Protein AF-D1PTI5-F1 (afdb_monomer)

Solvent-accessible surface area (backbone atoms only — not comparable to full-atom values): 3577 Å² total; per-residue (Å²): 132,86,71,74,58,80,70,50,51,58,56,51,48,27,53,53,49,28,52,51,50,44,48,50,28,54,76,70,72,45,84,62,56,65,65,62,32,49,53,51,21,52,50,52,44,52,50,54,54,51,50,53,52,50,49,53,52,50,54,66,72,78,103

Radius of gyration: 15.61 Å; Cα contacts (8 Å, |Δi|>4): 24; chains: 1; bounding box: 42×16×43 Å

pLDDT: mean 87.31, std 13.77, range [41.78, 96.62]

Organism: NCBI:txid585502

Foldseek 3Di:
DPDPVVVCVLVVQLVVQLVVQQVVCVVVVHDRPNPVSNVVSVVVSV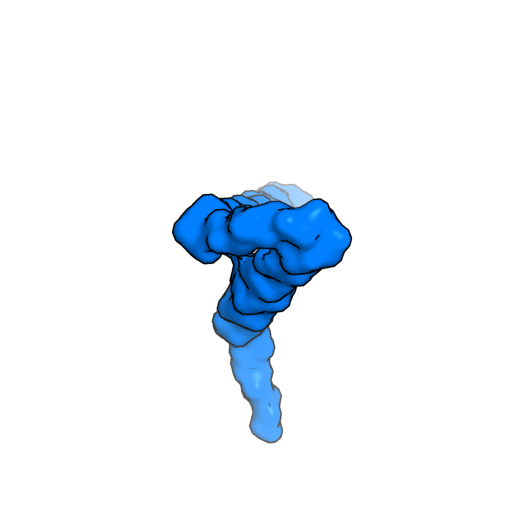VVVVVVVVVVVVVVVVD

Mean predicted aligned error: 6.14 Å

Structure (mmCIF, N/CA/C/O backbone):
data_AF-D1PTI5-F1
#
_entry.id   AF-D1PTI5-F1
#
loop_
_atom_site.group_PDB
_atom_site.id
_atom_site.type_symbol
_atom_site.label_atom_id
_atom_site.label_alt_id
_atom_site.label_comp_id
_atom_site.label_asym_id
_atom_site.label_entity_id
_atom_site.label_seq_id
_atom_site.pdbx_PDB_ins_code
_atom_site.Cartn_x
_atom_site.Cartn_y
_atom_site.Cartn_z
_atom_site.occupancy
_atom_site.B_iso_or_equiv
_atom_site.auth_seq_id
_atom_site.auth_comp_id
_atom_site.auth_asym_id
_atom_site.auth_atom_id
_atom_site.pdbx_PDB_model_num
ATOM 1 N N . MET A 1 1 ? -29.483 4.384 -2.721 1.00 41.78 1 MET A N 1
ATOM 2 C CA . MET A 1 1 ? -28.717 3.261 -2.136 1.00 41.78 1 MET A CA 1
ATOM 3 C C . MET A 1 1 ? -27.393 3.831 -1.631 1.00 41.78 1 MET A C 1
ATOM 5 O O . MET A 1 1 ? -26.610 4.293 -2.449 1.00 41.78 1 MET A O 1
ATOM 9 N N . LYS A 1 2 ? -27.179 3.955 -0.311 1.00 43.06 2 LYS A N 1
ATOM 10 C CA . LYS A 1 2 ? -25.896 4.448 0.228 1.00 43.06 2 LYS A CA 1
ATOM 11 C C . LYS A 1 2 ? -24.878 3.317 0.087 1.00 43.06 2 LYS A C 1
ATOM 13 O O . LYS A 1 2 ? -24.950 2.345 0.831 1.00 43.06 2 LYS A O 1
ATOM 18 N N . LEU A 1 3 ? -23.997 3.410 -0.908 1.00 48.31 3 LEU A N 1
ATOM 19 C CA . LEU A 1 3 ? -22.864 2.495 -1.045 1.00 48.31 3 LEU A CA 1
ATOM 20 C C . LEU A 1 3 ? -22.064 2.504 0.268 1.00 48.31 3 LEU A C 1
ATOM 22 O O . LEU A 1 3 ? -21.807 3.593 0.795 1.00 48.31 3 LEU A O 1
ATOM 26 N N . PRO A 1 4 ? -21.670 1.341 0.815 1.00 52.88 4 PRO A N 1
ATOM 27 C CA . PRO A 1 4 ? -20.826 1.268 2.001 1.00 52.88 4 PRO A CA 1
ATOM 28 C C . PRO A 1 4 ? -19.401 1.723 1.642 1.00 52.88 4 PRO A C 1
ATOM 30 O O . PRO A 1 4 ? -18.478 0.925 1.508 1.00 52.88 4 PRO A O 1
ATOM 33 N N . TYR A 1 5 ? -19.216 3.037 1.485 1.00 55.66 5 TYR A N 1
ATOM 34 C CA . TYR A 1 5 ? -17.952 3.710 1.151 1.00 55.66 5 TYR A CA 1
ATOM 35 C C . TYR A 1 5 ? -16.799 3.322 2.095 1.00 55.66 5 TYR A C 1
ATOM 37 O O . TYR A 1 5 ? -15.630 3.379 1.722 1.00 55.66 5 TYR A O 1
ATOM 45 N N . SER A 1 6 ? -17.138 2.880 3.310 1.00 61.56 6 SER A N 1
ATOM 46 C CA . SER A 1 6 ? -16.204 2.492 4.366 1.00 61.56 6 SER A CA 1
ATOM 47 C C . SER A 1 6 ? -15.252 1.354 3.985 1.00 61.56 6 SER A C 1
ATOM 49 O O . SER A 1 6 ? -14.137 1.332 4.494 1.00 61.56 6 SER A O 1
ATOM 51 N N . ILE A 1 7 ? -15.673 0.402 3.146 1.00 66.00 7 ILE A N 1
ATOM 52 C CA . ILE A 1 7 ? -14.864 -0.792 2.826 1.00 66.00 7 ILE A CA 1
ATOM 53 C C . ILE A 1 7 ? -14.014 -0.564 1.571 1.00 66.00 7 ILE A C 1
ATOM 55 O O . ILE A 1 7 ? -12.927 -1.117 1.446 1.00 66.00 7 ILE A O 1
ATOM 59 N N . PHE A 1 8 ? -14.476 0.295 0.660 1.00 75.06 8 PHE A N 1
ATOM 60 C CA . PHE A 1 8 ? -13.764 0.592 -0.583 1.00 75.06 8 PHE A CA 1
ATOM 61 C C . PHE A 1 8 ? -12.692 1.670 -0.417 1.00 75.06 8 PHE A C 1
ATOM 63 O O . PHE A 1 8 ? -11.703 1.644 -1.140 1.00 75.06 8 PHE A O 1
ATOM 70 N N . ALA A 1 9 ? -12.836 2.586 0.546 1.00 82.25 9 ALA A N 1
ATOM 71 C CA . ALA A 1 9 ? -11.866 3.660 0.765 1.00 82.25 9 ALA A CA 1
ATOM 72 C C . ALA A 1 9 ? -10.411 3.178 0.986 1.00 82.25 9 ALA A C 1
ATOM 74 O O . ALA A 1 9 ? -9.515 3.757 0.373 1.00 82.25 9 ALA A O 1
ATOM 75 N N . PRO A 1 10 ? -10.134 2.119 1.777 1.00 86.75 10 PRO A N 1
ATOM 76 C CA . PRO A 1 10 ? -8.775 1.605 1.951 1.00 86.75 10 PRO A CA 1
ATOM 77 C C . PRO A 1 10 ? -8.222 0.968 0.674 1.00 86.75 10 PRO A C 1
ATOM 79 O O . PRO A 1 10 ? -7.049 1.131 0.364 1.00 86.75 10 PRO A O 1
ATOM 82 N N . ILE A 1 11 ? -9.072 0.274 -0.086 1.00 89.25 11 ILE A N 1
ATOM 83 C CA . ILE A 1 11 ? -8.688 -0.395 -1.337 1.00 89.25 11 ILE A CA 1
ATOM 84 C C . ILE A 1 11 ? -8.358 0.645 -2.413 1.00 89.25 11 ILE A C 1
ATOM 86 O O . ILE A 1 11 ? -7.340 0.538 -3.090 1.00 89.25 11 ILE A O 1
ATOM 90 N N . 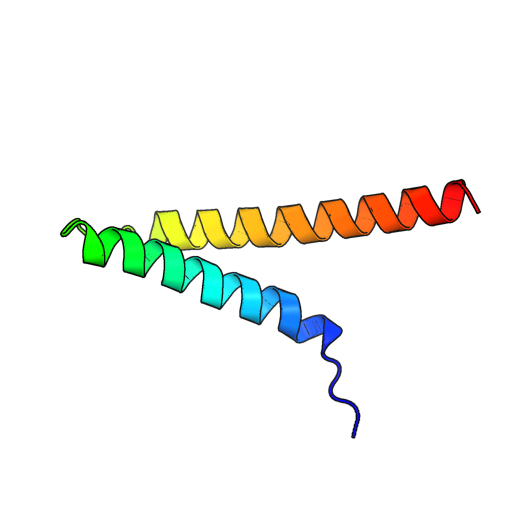ILE A 1 12 ? -9.191 1.682 -2.536 1.00 90.62 12 ILE A N 1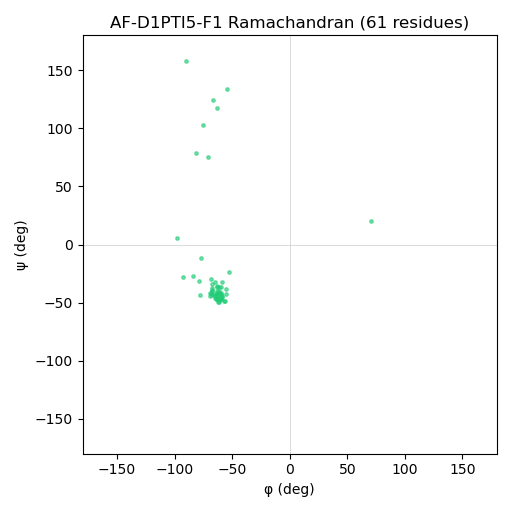
ATOM 91 C CA . ILE A 1 12 ? -8.964 2.797 -3.460 1.00 90.62 12 ILE A CA 1
ATOM 92 C C . ILE A 1 12 ? -7.682 3.541 -3.083 1.00 90.62 12 ILE A C 1
ATOM 94 O O . ILE A 1 12 ? -6.880 3.839 -3.961 1.00 90.62 12 ILE A O 1
ATOM 98 N N . PHE A 1 13 ? -7.463 3.805 -1.790 1.00 91.06 13 PHE A N 1
ATOM 99 C CA . PHE A 1 13 ? -6.231 4.433 -1.314 1.00 91.06 13 PHE A CA 1
ATOM 100 C C . PHE A 1 13 ? -4.996 3.592 -1.649 1.00 91.06 13 PHE A C 1
ATOM 102 O O . PHE A 1 13 ? -4.039 4.126 -2.201 1.00 91.06 13 PHE A O 1
ATOM 109 N N . LEU A 1 14 ? -5.040 2.283 -1.383 1.00 94.44 14 LEU A N 1
ATOM 110 C CA . LEU A 1 14 ? -3.954 1.360 -1.707 1.00 94.44 14 LEU A CA 1
ATOM 111 C C . LEU A 1 14 ? -3.605 1.418 -3.194 1.00 94.44 14 LEU A C 1
ATOM 113 O O . LEU A 1 14 ? -2.437 1.559 -3.546 1.00 94.44 14 LEU A O 1
ATOM 117 N N . PHE A 1 15 ? -4.615 1.342 -4.062 1.00 94.19 15 PHE A N 1
ATOM 118 C CA . PHE A 1 15 ? -4.406 1.344 -5.506 1.00 94.19 15 PHE A CA 1
ATOM 119 C C . PHE A 1 15 ? -3.899 2.698 -6.019 1.00 94.19 15 PHE A C 1
ATOM 121 O O . PHE A 1 15 ? -2.970 2.749 -6.820 1.00 94.19 15 PHE A O 1
ATOM 128 N N . ALA A 1 16 ? -4.465 3.801 -5.525 1.00 95.06 16 ALA A N 1
ATOM 129 C CA . ALA A 1 16 ? -4.030 5.146 -5.889 1.00 95.06 16 ALA A CA 1
ATOM 130 C C . ALA A 1 16 ? -2.585 5.419 -5.446 1.00 95.06 16 ALA A C 1
ATOM 132 O O . ALA A 1 16 ? -1.804 5.986 -6.206 1.00 95.06 16 ALA A O 1
ATOM 133 N N . PHE A 1 17 ? -2.215 4.988 -4.239 1.00 95.62 17 PHE A N 1
ATOM 134 C CA . PHE A 1 17 ? -0.867 5.159 -3.708 1.00 95.62 17 PHE A CA 1
ATOM 135 C C . PHE A 1 17 ? 0.156 4.294 -4.455 1.00 95.62 17 PHE A C 1
ATOM 137 O O . PHE A 1 17 ? 1.214 4.791 -4.832 1.00 95.62 17 PHE A O 1
ATOM 144 N N . PHE A 1 18 ? -0.198 3.046 -4.771 1.00 96.62 18 PHE A N 1
ATOM 145 C CA . PHE A 1 18 ? 0.612 2.171 -5.618 1.00 96.62 18 PHE A CA 1
ATOM 146 C C . PHE A 1 18 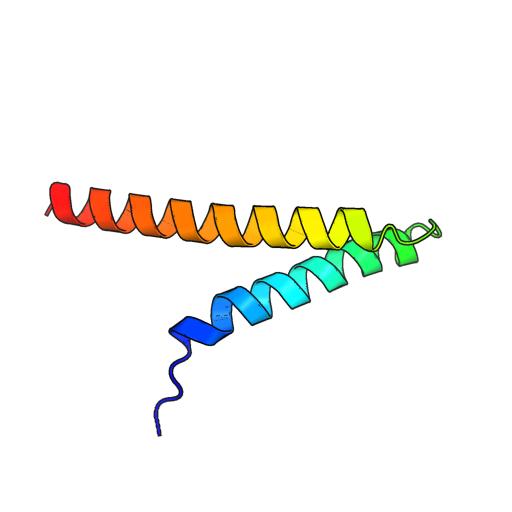? 0.894 2.793 -6.990 1.00 96.62 18 PHE A C 1
ATOM 148 O O . PHE A 1 18 ? 2.045 2.858 -7.421 1.00 96.62 18 PHE A O 1
ATOM 155 N N . LEU A 1 19 ? -0.149 3.299 -7.656 1.00 96.38 19 LEU A N 1
ATOM 156 C CA . LEU A 1 19 ? -0.007 3.974 -8.945 1.00 96.38 19 LEU A CA 1
ATOM 157 C C . LEU A 1 19 ? 0.832 5.248 -8.841 1.00 96.38 19 LEU A C 1
ATOM 159 O O . LEU A 1 19 ? 1.597 5.534 -9.755 1.00 96.38 19 LEU A O 1
ATOM 163 N N . ALA A 1 20 ? 0.713 6.001 -7.746 1.00 96.56 20 ALA A N 1
ATOM 164 C CA . ALA A 1 20 ? 1.515 7.199 -7.532 1.00 96.56 20 ALA A CA 1
ATOM 165 C C . ALA A 1 20 ? 3.009 6.866 -7.414 1.00 96.56 20 ALA A C 1
ATOM 167 O O . ALA A 1 20 ? 3.827 7.538 -8.035 1.00 96.56 20 ALA A O 1
ATOM 168 N N . LEU A 1 21 ? 3.365 5.812 -6.675 1.00 95.75 21 LEU A N 1
ATOM 169 C CA . LEU A 1 21 ? 4.752 5.362 -6.562 1.00 95.75 21 LEU A CA 1
ATOM 170 C C . LEU A 1 21 ? 5.302 4.858 -7.904 1.00 95.75 21 LEU A C 1
ATOM 172 O O . LEU A 1 21 ? 6.366 5.295 -8.334 1.00 95.75 21 LEU A O 1
ATOM 176 N N . ALA A 1 22 ? 4.534 4.035 -8.621 1.00 94.62 22 ALA A N 1
ATOM 177 C CA . ALA A 1 22 ? 4.916 3.573 -9.954 1.00 94.62 22 ALA A CA 1
ATOM 178 C C . ALA A 1 22 ? 5.066 4.734 -10.959 1.00 94.62 22 ALA A C 1
ATOM 180 O O . ALA A 1 22 ? 5.962 4.724 -11.802 1.00 94.62 22 ALA A O 1
ATOM 181 N N . ALA A 1 23 ? 4.213 5.759 -10.861 1.00 95.94 23 ALA A N 1
ATOM 182 C CA . ALA A 1 23 ? 4.312 6.958 -11.686 1.00 95.94 23 ALA A CA 1
ATOM 183 C C . ALA A 1 23 ? 5.560 7.792 -11.360 1.00 95.94 23 ALA A C 1
ATOM 185 O O . ALA A 1 23 ? 6.137 8.388 -12.266 1.00 95.94 23 ALA A O 1
ATOM 186 N N . ILE A 1 24 ? 6.001 7.828 -10.099 1.00 95.50 24 ILE A N 1
ATOM 187 C CA . ILE A 1 24 ? 7.242 8.512 -9.709 1.00 95.50 24 ILE A CA 1
ATOM 188 C C . ILE A 1 24 ? 8.451 7.842 -10.366 1.00 95.50 24 ILE A C 1
ATOM 190 O O . ILE A 1 24 ? 9.262 8.548 -10.964 1.00 95.50 24 ILE A O 1
ATOM 194 N N . ASP A 1 25 ? 8.546 6.512 -10.317 1.00 93.38 25 ASP A N 1
ATOM 195 C CA . ASP A 1 25 ? 9.624 5.767 -10.986 1.00 93.38 25 ASP A CA 1
ATOM 196 C C . ASP A 1 25 ? 9.615 6.019 -12.497 1.00 93.38 25 ASP A C 1
ATOM 198 O O . ASP A 1 25 ? 10.655 6.293 -13.098 1.00 93.38 25 ASP A O 1
ATOM 202 N N . TRP A 1 26 ? 8.421 6.028 -13.101 1.00 93.50 26 TRP A N 1
ATOM 203 C CA . TRP A 1 26 ? 8.252 6.333 -14.520 1.00 93.50 26 TRP A CA 1
ATOM 204 C C . TRP A 1 26 ? 8.753 7.738 -14.880 1.00 93.50 26 TRP A C 1
ATOM 206 O O . TRP A 1 26 ? 9.480 7.908 -15.856 1.00 93.50 26 TRP A O 1
ATOM 216 N N . ILE A 1 27 ? 8.397 8.754 -14.086 1.00 96.12 27 ILE A N 1
ATOM 217 C CA . ILE A 1 27 ? 8.839 10.144 -14.293 1.00 96.12 27 ILE A CA 1
ATOM 218 C C . ILE A 1 27 ? 10.357 10.277 -14.107 1.00 96.12 27 ILE A C 1
ATOM 220 O O . ILE A 1 27 ? 10.987 11.097 -14.773 1.00 96.12 27 ILE A O 1
ATOM 224 N N . ARG A 1 28 ? 10.953 9.468 -13.227 1.00 94.56 28 ARG A N 1
ATOM 225 C CA . ARG A 1 28 ? 12.404 9.425 -13.002 1.00 94.56 28 ARG A CA 1
ATOM 226 C C . ARG A 1 28 ? 13.169 8.669 -14.088 1.00 94.56 28 ARG A C 1
ATOM 228 O O . ARG A 1 28 ? 14.389 8.783 -14.140 1.00 94.56 28 ARG A O 1
ATOM 235 N N . GLY A 1 29 ? 12.475 7.938 -14.963 1.00 93.62 29 GLY A N 1
ATOM 236 C CA . GLY A 1 29 ? 13.099 7.069 -15.961 1.00 93.62 29 GLY A CA 1
ATOM 237 C C . GLY A 1 29 ? 13.752 5.827 -15.347 1.00 93.62 29 GLY A C 1
ATOM 238 O O . GLY A 1 29 ? 14.628 5.228 -15.967 1.00 93.62 29 GLY A O 1
ATOM 239 N N . GLU A 1 30 ? 13.347 5.452 -14.133 1.00 93.06 30 GLU A N 1
ATOM 240 C C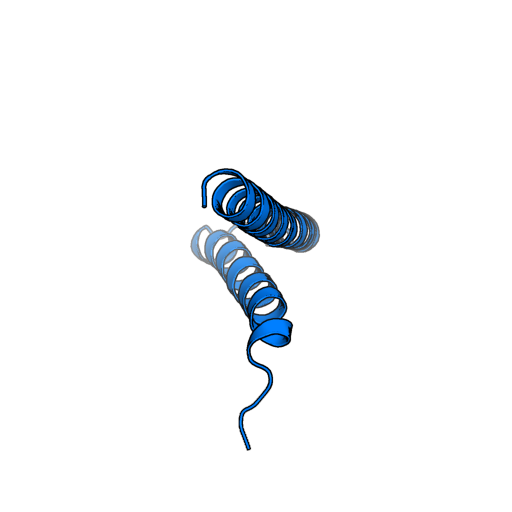A . GLU A 1 30 ? 13.830 4.267 -13.429 1.00 93.06 30 GLU A CA 1
ATOM 241 C C . GLU A 1 30 ? 12.950 3.049 -13.748 1.00 93.06 30 GLU A C 1
ATOM 243 O O . GLU A 1 30 ? 11.794 3.163 -14.165 1.00 93.06 30 GLU A O 1
ATOM 248 N N . SER A 1 31 ? 13.501 1.847 -13.565 1.00 93.38 31 SER A N 1
ATOM 249 C CA . SER A 1 31 ? 12.708 0.622 -13.649 1.00 93.38 31 SER A CA 1
ATOM 250 C C . SER A 1 31 ? 11.706 0.586 -12.500 1.00 93.38 31 SER A C 1
ATOM 252 O O . SER A 1 31 ? 12.120 0.630 -11.344 1.00 93.38 31 SER A O 1
ATOM 254 N N . VAL A 1 32 ? 10.417 0.451 -12.816 1.00 93.25 32 VAL A N 1
ATOM 255 C CA . VAL A 1 32 ? 9.357 0.418 -11.802 1.00 93.25 32 VAL A CA 1
ATOM 256 C C . VAL A 1 32 ? 9.526 -0.793 -10.881 1.00 93.25 32 VAL A C 1
ATOM 258 O O . VAL A 1 32 ? 9.406 -1.938 -11.329 1.00 93.25 32 VAL A O 1
ATOM 261 N N . ASP A 1 33 ? 9.745 -0.548 -9.587 1.00 94.75 33 ASP A N 1
ATOM 262 C CA . ASP A 1 33 ? 9.775 -1.604 -8.568 1.00 94.75 33 ASP A CA 1
ATOM 263 C C . ASP A 1 33 ? 8.355 -1.997 -8.134 1.00 94.75 33 ASP A C 1
ATOM 265 O O . ASP A 1 33 ? 7.835 -1.599 -7.088 1.00 94.75 33 ASP A O 1
ATOM 269 N N . TRP A 1 34 ? 7.700 -2.809 -8.963 1.00 93.25 34 TRP A N 1
ATOM 270 C CA . TRP A 1 34 ? 6.321 -3.250 -8.739 1.00 93.25 34 TRP A CA 1
ATOM 271 C C . TRP A 1 34 ? 6.105 -3.926 -7.379 1.00 93.25 34 TRP A C 1
ATOM 273 O O . TRP A 1 34 ? 5.068 -3.721 -6.745 1.00 93.25 34 TRP A O 1
ATOM 283 N N . TRP A 1 35 ? 7.064 -4.729 -6.917 1.00 95.00 35 TRP A N 1
ATOM 284 C CA . TRP A 1 35 ? 6.931 -5.457 -5.655 1.00 95.00 35 TRP A CA 1
ATOM 285 C C . TRP A 1 35 ? 7.183 -4.548 -4.456 1.00 95.00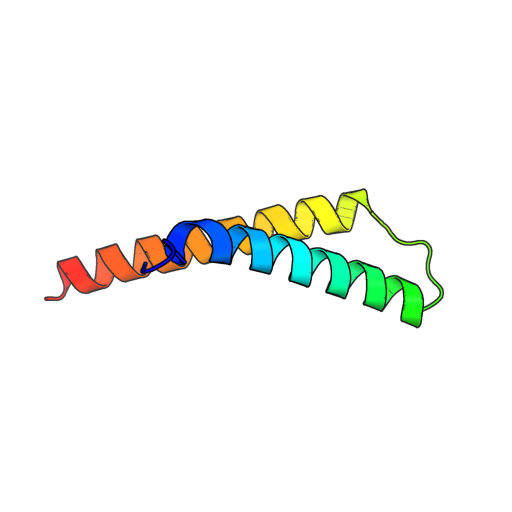 35 TRP A C 1
ATOM 287 O O . TRP A 1 35 ? 6.397 -4.580 -3.504 1.00 95.00 35 TRP A O 1
ATOM 297 N N . GLY A 1 36 ? 8.214 -3.700 -4.517 1.00 95.94 36 GLY A N 1
ATOM 298 C CA . GLY A 1 36 ? 8.479 -2.697 -3.488 1.00 95.94 36 GLY A CA 1
ATOM 299 C C . GLY A 1 36 ? 7.308 -1.736 -3.309 1.00 95.94 36 GLY A C 1
ATOM 300 O O . GLY A 1 36 ? 6.865 -1.506 -2.180 1.00 95.94 36 GLY A O 1
ATOM 301 N N . HIS A 1 37 ? 6.715 -1.256 -4.403 1.00 96.12 37 HIS A N 1
ATOM 302 C CA . HIS A 1 37 ? 5.553 -0.363 -4.350 1.00 96.12 37 HIS A CA 1
ATOM 303 C C . HIS A 1 37 ? 4.309 -1.042 -3.809 1.00 96.12 37 HIS A C 1
ATOM 305 O O . HIS A 1 37 ? 3.580 -0.433 -3.023 1.00 96.12 37 HIS A O 1
ATOM 311 N N . LEU A 1 38 ? 4.062 -2.302 -4.175 1.00 95.12 38 LEU A N 1
ATOM 312 C CA . LEU A 1 38 ? 2.930 -3.060 -3.648 1.00 95.12 38 LEU A CA 1
ATOM 313 C C . LEU A 1 38 ? 3.054 -3.242 -2.131 1.00 95.12 38 LEU A C 1
ATOM 315 O O . LEU A 1 38 ? 2.114 -2.930 -1.398 1.00 95.12 38 LEU A O 1
ATOM 319 N N . ILE A 1 39 ? 4.222 -3.684 -1.654 1.00 96.19 39 ILE A N 1
ATOM 320 C CA . ILE A 1 39 ? 4.490 -3.878 -0.222 1.00 96.19 39 ILE A CA 1
ATOM 321 C C . ILE A 1 39 ? 4.357 -2.549 0.525 1.00 96.19 39 ILE A C 1
ATOM 323 O O . ILE A 1 39 ? 3.646 -2.468 1.529 1.00 96.19 39 ILE A O 1
ATOM 327 N N . THR A 1 40 ? 4.974 -1.487 0.005 1.00 95.50 40 THR A N 1
ATOM 328 C CA . THR A 1 40 ? 4.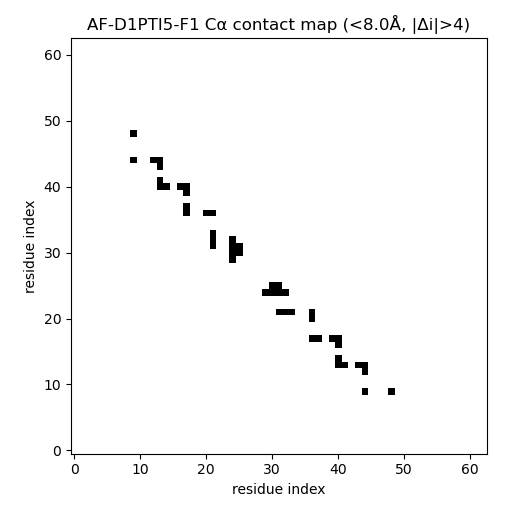917 -0.144 0.598 1.00 95.50 40 THR A CA 1
ATOM 329 C C . THR A 1 40 ? 3.476 0.360 0.685 1.00 95.50 40 THR A C 1
ATOM 331 O O . THR A 1 40 ? 3.063 0.889 1.717 1.00 95.50 40 THR A O 1
ATOM 334 N N . SER A 1 41 ? 2.670 0.129 -0.353 1.00 95.12 41 SER A N 1
ATOM 335 C CA . SER A 1 41 ? 1.261 0.537 -0.388 1.00 95.12 41 SER A CA 1
ATOM 336 C C . SER A 1 41 ? 0.395 -0.233 0.604 1.00 95.12 41 SER A C 1
ATOM 338 O O . SER A 1 41 ? -0.457 0.363 1.269 1.00 95.12 41 SER A O 1
ATOM 340 N N . VAL A 1 42 ? 0.630 -1.538 0.763 1.00 95.31 42 VAL A N 1
ATOM 341 C CA . VAL A 1 42 ? -0.046 -2.363 1.775 1.00 95.31 42 VAL A CA 1
ATOM 342 C C . VAL A 1 42 ? 0.300 -1.878 3.183 1.00 95.31 42 VAL A C 1
ATOM 344 O O . VAL A 1 42 ? -0.606 -1.674 3.994 1.00 95.31 42 VAL A O 1
ATOM 347 N N . ILE A 1 43 ? 1.584 -1.640 3.467 1.00 95.56 43 ILE A N 1
ATOM 348 C CA . ILE A 1 43 ? 2.048 -1.166 4.778 1.00 95.56 43 ILE A CA 1
ATOM 349 C C . ILE A 1 43 ? 1.466 0.215 5.090 1.00 95.56 43 ILE A C 1
ATOM 351 O O . ILE A 1 43 ? 0.917 0.408 6.174 1.00 95.56 43 ILE A O 1
ATOM 355 N N . ALA A 1 44 ? 1.521 1.157 4.146 1.00 94.00 44 ALA A N 1
ATOM 356 C CA . ALA A 1 44 ? 0.970 2.499 4.321 1.00 94.00 44 ALA A CA 1
ATOM 357 C C . ALA A 1 44 ? -0.541 2.458 4.602 1.00 94.00 44 ALA A C 1
ATOM 359 O O . ALA A 1 44 ? -1.023 3.071 5.557 1.00 94.00 44 ALA A O 1
ATOM 360 N N . THR A 1 45 ? -1.288 1.674 3.819 1.00 94.31 45 THR A N 1
ATOM 361 C CA . THR A 1 45 ? -2.738 1.508 3.998 1.00 94.31 45 THR A CA 1
ATOM 362 C C . THR A 1 45 ? -3.063 0.880 5.355 1.00 94.31 45 THR A C 1
ATOM 364 O O . THR A 1 45 ? -3.920 1.383 6.085 1.00 94.31 45 THR A O 1
ATOM 367 N N . GLY A 1 46 ? -2.356 -0.190 5.731 1.00 92.19 46 GLY A N 1
ATOM 368 C CA . GLY A 1 46 ? -2.518 -0.856 7.023 1.00 92.19 46 GLY A CA 1
ATOM 369 C C . GLY A 1 46 ? -2.186 0.059 8.204 1.00 92.19 46 GLY A C 1
ATOM 370 O O . GLY A 1 46 ? -2.952 0.124 9.164 1.00 92.19 46 GLY A O 1
ATOM 371 N N . GLY A 1 47 ? -1.096 0.825 8.112 1.00 91.81 47 GLY A N 1
ATOM 372 C CA . GLY A 1 47 ? -0.683 1.791 9.130 1.00 91.81 47 GLY A CA 1
ATOM 373 C C . GLY A 1 47 ? -1.737 2.871 9.377 1.00 91.81 47 GLY A C 1
ATOM 374 O O . GLY A 1 47 ? -2.105 3.123 10.523 1.00 91.81 47 GLY A O 1
ATOM 375 N N . ILE A 1 48 ? -2.303 3.448 8.313 1.00 90.12 48 ILE A N 1
ATOM 376 C CA . ILE A 1 48 ? -3.375 4.451 8.422 1.00 90.12 48 ILE A CA 1
ATOM 377 C C . ILE A 1 48 ? -4.619 3.867 9.104 1.00 90.12 48 ILE A C 1
ATOM 379 O O . ILE A 1 48 ? -5.229 4.522 9.952 1.00 90.12 48 ILE A O 1
ATOM 383 N N . LEU A 1 49 ? -4.998 2.630 8.769 1.00 90.50 49 LEU A N 1
ATOM 384 C CA . LEU A 1 49 ? -6.131 1.957 9.410 1.00 90.50 49 LEU A CA 1
ATOM 385 C C . LEU A 1 49 ? -5.892 1.724 10.906 1.00 90.50 49 LEU A C 1
ATOM 387 O O . LEU A 1 49 ? -6.806 1.923 11.709 1.00 90.50 49 LEU A O 1
ATOM 391 N N . LEU A 1 50 ? -4.672 1.341 11.291 1.00 90.81 50 LEU A N 1
ATOM 392 C CA . LEU A 1 50 ? -4.299 1.172 12.695 1.00 90.81 50 LEU A CA 1
ATOM 393 C C . LEU A 1 50 ? -4.349 2.500 13.454 1.00 90.81 50 LEU A C 1
ATOM 395 O O . LEU A 1 50 ? -4.927 2.544 14.539 1.00 90.81 50 LEU A O 1
ATOM 399 N N . LEU A 1 51 ? -3.826 3.584 12.873 1.00 91.38 51 LEU A N 1
ATOM 400 C CA . LEU A 1 51 ? -3.881 4.920 13.473 1.00 91.38 51 LEU A CA 1
ATOM 401 C C . LEU A 1 51 ? -5.324 5.379 13.696 1.00 91.38 51 LEU A C 1
ATOM 403 O O . LEU A 1 51 ? -5.667 5.771 14.809 1.00 91.38 51 LEU A O 1
ATOM 407 N N . LYS A 1 52 ? -6.201 5.227 12.695 1.00 87.25 52 LYS A N 1
ATOM 408 C CA . LYS A 1 52 ? -7.633 5.536 12.848 1.00 87.25 52 LYS A CA 1
ATOM 409 C C . LYS A 1 52 ? -8.301 4.704 13.941 1.00 87.25 52 LYS A C 1
ATOM 411 O O . LYS A 1 52 ? -9.168 5.196 14.659 1.00 87.25 52 LYS A O 1
ATOM 416 N N . LYS A 1 53 ? -7.910 3.435 14.085 1.00 87.75 53 LYS A N 1
ATOM 417 C CA . LYS A 1 53 ? -8.434 2.568 15.146 1.00 87.75 53 LYS A CA 1
ATOM 418 C C . LYS A 1 53 ? -7.969 3.028 16.530 1.00 87.75 53 LYS A C 1
ATOM 420 O O . LYS A 1 53 ? -8.771 3.036 17.460 1.00 87.75 53 LYS A O 1
ATOM 425 N N . LEU A 1 54 ? -6.703 3.421 16.667 1.00 92.00 54 LEU A N 1
ATOM 426 C CA . LEU A 1 54 ? -6.160 3.972 17.911 1.00 92.00 54 LEU A CA 1
ATOM 427 C C . LEU A 1 54 ? -6.827 5.300 18.275 1.00 92.00 54 LEU A C 1
ATOM 429 O O . LEU A 1 54 ? -7.210 5.481 19.427 1.00 92.00 54 LEU A O 1
ATOM 433 N N . GLU A 1 55 ? -7.037 6.181 17.298 1.00 90.69 55 GLU A N 1
ATOM 434 C CA . GLU A 1 55 ? -7.768 7.439 17.466 1.00 90.69 55 GLU A CA 1
ATOM 435 C C . GLU A 1 55 ? -9.200 7.189 17.963 1.00 90.69 55 GLU A C 1
ATOM 437 O O . GLU A 1 55 ? -9.635 7.792 18.942 1.00 90.69 55 GLU A O 1
ATOM 442 N N . ALA A 1 56 ? -9.911 6.222 17.373 1.00 87.56 56 ALA A N 1
ATOM 443 C CA . ALA A 1 56 ? -11.252 5.849 17.820 1.00 87.56 56 ALA A CA 1
ATOM 444 C C . ALA A 1 56 ? -11.274 5.321 19.268 1.00 87.56 56 ALA A C 1
ATOM 446 O O . ALA A 1 56 ? -12.184 5.645 20.032 1.00 87.56 56 ALA A O 1
ATOM 447 N N . ILE A 1 57 ? -10.274 4.524 19.665 1.00 91.25 57 ILE A N 1
ATOM 448 C CA . ILE A 1 57 ? -10.138 4.024 21.044 1.00 91.25 57 ILE A CA 1
ATOM 449 C C . ILE A 1 57 ? -9.822 5.172 22.009 1.00 91.25 57 ILE A C 1
ATOM 451 O O . ILE A 1 57 ? -10.415 5.243 23.085 1.00 91.25 57 ILE A O 1
ATOM 455 N N . HIS A 1 58 ? -8.915 6.073 21.630 1.00 92.31 58 HIS A N 1
ATOM 456 C CA . HIS A 1 58 ? -8.545 7.232 22.436 1.00 92.31 58 HIS A CA 1
ATOM 457 C C . HIS A 1 58 ? -9.744 8.157 22.670 1.00 92.31 58 HIS A C 1
ATOM 459 O O . HIS A 1 58 ? -10.059 8.473 23.815 1.00 92.31 58 HIS A O 1
ATOM 465 N N . ASN A 1 59 ? -10.467 8.506 21.606 1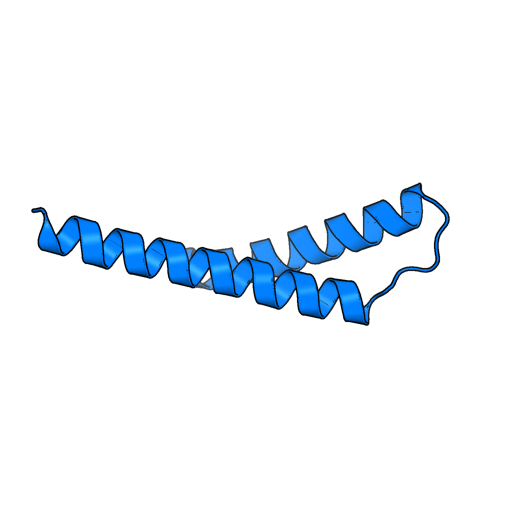.00 89.62 59 ASN A N 1
ATOM 466 C CA . ASN A 1 59 ? -11.648 9.366 21.682 1.00 89.62 59 ASN A CA 1
ATOM 467 C C . ASN A 1 59 ? -12.767 8.733 22.519 1.00 89.62 59 ASN A C 1
ATOM 469 O O . ASN A 1 59 ? -13.434 9.435 23.268 1.00 89.62 59 ASN A O 1
ATOM 473 N N . LYS A 1 60 ? -12.940 7.405 22.458 1.00 88.69 60 LYS A N 1
ATOM 474 C CA . LYS A 1 60 ? -13.895 6.683 23.316 1.00 88.69 60 LYS A CA 1
ATOM 475 C C . LYS A 1 60 ? -13.483 6.665 24.793 1.00 88.69 60 LYS A C 1
ATOM 477 O O . LYS A 1 60 ? -14.345 6.563 25.652 1.00 88.69 60 LYS A O 1
ATOM 482 N N . ARG A 1 61 ? -12.183 6.703 25.094 1.00 84.00 61 ARG A N 1
ATOM 483 C CA . ARG A 1 61 ? -11.667 6.736 26.472 1.00 84.00 61 ARG A CA 1
ATOM 484 C C . ARG A 1 61 ? -11.764 8.132 27.099 1.00 84.00 61 ARG A C 1
ATOM 486 O O . ARG A 1 61 ? -11.896 8.224 28.313 1.00 84.00 61 ARG A O 1
ATOM 493 N N . ASN A 1 62 ? -11.656 9.180 26.284 1.00 80.62 62 ASN A N 1
ATOM 494 C CA . ASN A 1 62 ? -11.651 10.581 26.717 1.00 80.62 62 ASN A CA 1
ATOM 495 C C . ASN A 1 62 ? -13.018 11.287 26.587 1.00 80.62 62 ASN A C 1
ATOM 497 O O . ASN A 1 62 ? -13.087 12.495 26.810 1.00 80.62 62 ASN A O 1
ATOM 501 N N . SER A 1 63 ? -14.076 10.558 26.222 1.00 59.78 63 SER A N 1
ATOM 502 C CA . SER A 1 63 ? -15.470 11.023 26.189 1.00 59.78 63 SER A CA 1
ATOM 503 C C . SER A 1 63 ? -16.293 10.325 27.259 1.00 59.78 63 SER A C 1
ATOM 505 O O . SER A 1 63 ? -17.348 10.907 27.591 1.00 59.78 63 SER A O 1
#

Nearest PDB structures (foldseek):
  4drb-assembly2_E  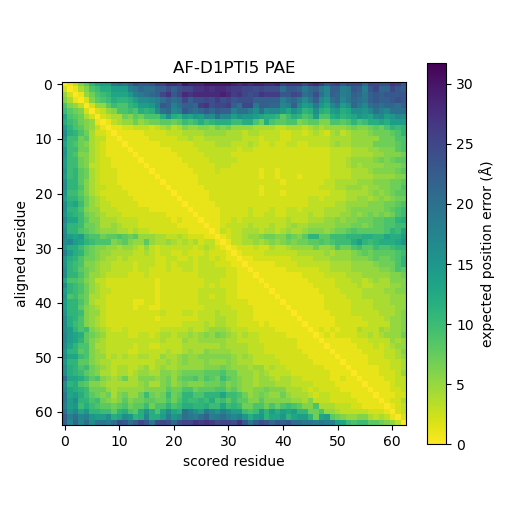TM=6.220E-01  e=8.383E+00  Homo sapiens

Sequence (63 aa):
MKLPYSIFAPIIFLFAFFLALAAIDWIRGESVDWWGHLITSVIATGGILLLKKLEAIHNKRNS

Secondary structure (DSSP, 8-state):
----HHHHHHHHHHHHHHHHHHHHHHHHTPPP-HHHHHHHHHHHHHHHHHHHHHHHHHHHH--